Protein AF-A0A9D5P8B6-F1 (afdb_monomer)

Radius of gyration: 18.18 Å; Cα contacts (8 Å, |Δi|>4): 319; chains: 1; bounding box: 50×43×40 Å

Solvent-accessible surface area (backbone atoms only — not comparable to full-atom values): 10052 Å² total; per-residue (Å²): 134,88,77,64,68,85,47,83,53,30,38,32,26,44,84,75,43,78,35,41,38,40,87,92,71,41,32,37,41,42,84,61,93,85,36,56,91,76,65,30,43,79,73,79,89,38,28,38,33,76,63,58,74,91,67,45,65,23,25,30,24,53,78,49,39,32,29,32,44,93,88,39,85,31,39,43,60,46,73,42,85,90,72,49,31,28,37,36,37,40,74,76,55,89,62,40,70,78,69,80,38,47,78,49,85,60,89,86,50,95,70,73,63,31,25,41,39,77,42,55,44,90,58,36,38,32,30,34,36,40,46,41,72,38,90,96,50,48,65,76,69,75,52,64,48,70,48,26,48,83,71,41,74,48,80,86,69,76,68,76,80,82,81,67,91,90,59,92,129

Secondary structure (DSSP, 8-state):
--------S-EEEETTEEEEEETTTTEEEE--S--GGGTPEE-SS-EEEE--GGG-SEEEEEEEEEEEETTEEEEEEEEETTTTEEEEEE-SSTTTGGGTPEEE--TT--S--EEEEEEEGGGEEEEEEEEEEPTTS---S-SEEEEEETTEEPP---S-PPP-TT---

Nearest PDB structures (foldseek):
  3w1z-assembly1_D  TM=3.095E-01  e=8.704E+00  Schizosaccharomyces pombe 972h-
  1mfa-assembly1_H  TM=2.329E-01  e=4.818E+00  Mus musculus
  7qva-assembly1_A  TM=2.593E-01  e=5.974E+00  Pseudarthrobacter siccitolerans
  7oa6-assembly1_I  TM=2.424E-01  e=8.704E+00  Saccharomyces cerevisiae S288C
  3j2y-assembly1_B  TM=1.640E-01  e=6.304E+00  Mus musculus

Sequence (169 aa):
MNRFRNSINPVVRIGNRMFYYSVRNNIIRGNYLDLSSLGFKNIGKYFERQIKESEIDSAYRVKCNYGIYKGFQVRVADYKEKEGEIFVMFDNDSEGEAAGIKPRIDESDKCMRYYEAYVPESEVTDVYEVREAVKGFPFVSPKIVYHKKDGVWLPWHEYGTPMKDGEWI

Structure (mmCIF, N/CA/C/O backbone):
data_AF-A0A9D5P8B6-F1
#
_entry.id   AF-A0A9D5P8B6-F1
#
loop_
_atom_site.group_PDB
_atom_site.id
_atom_site.type_symbol
_atom_site.label_atom_id
_atom_site.label_alt_id
_atom_site.label_comp_id
_atom_site.label_asym_id
_atom_site.label_entity_id
_atom_site.label_seq_id
_atom_site.pdbx_PDB_ins_code
_atom_site.Cartn_x
_atom_site.Cartn_y
_atom_site.Cartn_z
_atom_site.occupancy
_atom_site.B_iso_or_equiv
_atom_site.auth_seq_id
_atom_site.auth_comp_id
_atom_site.auth_asym_id
_atom_site.auth_atom_id
_atom_site.pdbx_PDB_model_num
ATOM 1 N N . MET A 1 1 ? -6.847 11.334 -9.267 1.00 26.69 1 MET A N 1
ATOM 2 C CA . MET A 1 1 ? -5.798 10.298 -9.353 1.00 26.69 1 MET A CA 1
ATOM 3 C C . MET A 1 1 ? -5.168 10.142 -7.983 1.00 26.69 1 MET A C 1
ATOM 5 O O . MET A 1 1 ? -4.606 11.103 -7.458 1.00 26.69 1 MET A O 1
ATOM 9 N N . ASN A 1 2 ? -5.400 8.983 -7.367 1.00 29.38 2 ASN A N 1
ATOM 10 C CA . ASN A 1 2 ? -4.947 8.643 -6.023 1.00 29.38 2 ASN A CA 1
ATOM 11 C C . ASN A 1 2 ? -3.423 8.552 -6.022 1.00 29.38 2 ASN A C 1
ATOM 13 O O . ASN A 1 2 ? -2.851 7.654 -6.624 1.00 29.38 2 ASN A O 1
ATOM 17 N N . ARG A 1 3 ? -2.768 9.507 -5.361 1.00 35.31 3 ARG A N 1
ATOM 18 C CA . ARG A 1 3 ? -1.334 9.426 -5.092 1.00 35.31 3 ARG A CA 1
ATOM 19 C C . ARG A 1 3 ? -1.138 8.287 -4.099 1.00 35.31 3 ARG A C 1
ATOM 21 O O . ARG A 1 3 ? -1.671 8.383 -2.989 1.00 35.31 3 ARG A O 1
ATOM 28 N N . PHE A 1 4 ? -0.375 7.258 -4.459 1.00 38.31 4 PHE A N 1
ATOM 29 C CA . PHE A 1 4 ? 0.118 6.253 -3.517 1.00 38.31 4 PHE A CA 1
ATOM 30 C C . PHE A 1 4 ? 1.143 6.913 -2.589 1.00 38.31 4 PHE A C 1
ATOM 32 O O . PHE A 1 4 ? 2.343 6.681 -2.647 1.00 38.31 4 PHE A O 1
ATOM 39 N N . ARG A 1 5 ? 0.677 7.804 -1.709 1.00 39.00 5 ARG A N 1
ATOM 40 C CA . ARG A 1 5 ? 1.493 8.259 -0.591 1.00 39.00 5 ARG A CA 1
ATOM 41 C C . ARG A 1 5 ? 1.696 7.044 0.296 1.00 39.00 5 ARG A C 1
ATOM 43 O O . ARG A 1 5 ? 0.767 6.648 0.992 1.00 39.00 5 ARG A O 1
ATOM 50 N N . ASN A 1 6 ? 2.907 6.492 0.247 1.00 43.06 6 ASN A N 1
ATOM 51 C CA . ASN A 1 6 ? 3.470 5.549 1.208 1.00 43.06 6 ASN A CA 1
ATOM 52 C C . ASN A 1 6 ? 3.234 6.082 2.630 1.00 43.06 6 ASN A C 1
ATOM 54 O O . ASN A 1 6 ? 4.043 6.820 3.191 1.00 43.06 6 ASN A O 1
ATOM 58 N N . SER A 1 7 ? 2.069 5.789 3.199 1.00 46.44 7 SER A N 1
ATOM 59 C CA . SER A 1 7 ? 1.717 6.241 4.530 1.00 46.44 7 SER A CA 1
ATOM 60 C C . SER A 1 7 ? 2.388 5.303 5.518 1.00 46.44 7 SER A C 1
ATOM 62 O O . SER A 1 7 ? 1.962 4.168 5.704 1.00 46.44 7 SER A O 1
ATOM 64 N N . ILE A 1 8 ? 3.405 5.821 6.198 1.00 58.97 8 ILE A N 1
ATOM 65 C CA . ILE A 1 8 ? 4.018 5.213 7.390 1.00 58.97 8 ILE A CA 1
ATOM 66 C C . ILE A 1 8 ? 2.967 5.019 8.509 1.00 58.97 8 ILE A C 1
ATOM 68 O O . ILE A 1 8 ? 3.173 4.248 9.447 1.00 58.97 8 ILE A O 1
ATOM 72 N N . ASN A 1 9 ? 1.815 5.690 8.399 1.00 65.94 9 ASN A N 1
ATOM 73 C CA . ASN A 1 9 ? 0.696 5.540 9.316 1.00 65.94 9 ASN A CA 1
ATOM 74 C C . ASN A 1 9 ? 0.002 4.183 9.132 1.00 65.94 9 ASN A C 1
ATOM 76 O O . ASN A 1 9 ? -0.319 3.813 7.999 1.00 65.94 9 ASN A O 1
ATOM 80 N N . PRO A 1 10 ? -0.295 3.471 10.230 1.00 81.44 10 PRO A N 1
ATOM 81 C CA . PRO A 1 10 ? -1.150 2.300 10.187 1.00 81.44 10 PRO A CA 1
ATOM 82 C C . PRO A 1 10 ? -2.504 2.577 9.538 1.00 81.44 10 PRO A C 1
ATOM 84 O O . PRO A 1 10 ? -3.036 3.688 9.584 1.00 81.44 10 PRO A O 1
ATOM 87 N N . VAL A 1 11 ? -3.075 1.524 8.977 1.00 83.06 11 VAL A N 1
ATOM 88 C CA . VAL A 1 11 ? -4.404 1.480 8.390 1.00 83.06 11 VAL A CA 1
ATOM 89 C C . VAL A 1 11 ? -5.248 0.524 9.222 1.00 83.06 11 VAL A C 1
ATOM 91 O O . VAL A 1 11 ? -4.774 -0.530 9.650 1.00 83.06 11 VAL A O 1
ATOM 94 N N . VAL A 1 12 ? -6.500 0.896 9.460 1.00 84.56 12 VAL A N 1
ATOM 95 C CA . VAL A 1 12 ? -7.488 0.067 10.154 1.00 84.56 12 VAL A CA 1
ATOM 96 C C . VAL A 1 12 ? -8.709 -0.146 9.278 1.00 84.56 12 VAL A C 1
ATOM 98 O O . VAL A 1 12 ? -9.100 0.744 8.520 1.00 84.56 12 VAL A O 1
ATOM 101 N N . ARG A 1 13 ? -9.311 -1.326 9.406 1.00 84.31 13 ARG A N 1
ATOM 102 C CA . ARG A 1 13 ? -10.569 -1.712 8.779 1.00 84.31 13 ARG A CA 1
ATOM 103 C C . ARG A 1 13 ? -11.698 -1.665 9.804 1.00 84.31 13 ARG A C 1
ATOM 105 O O . ARG A 1 13 ? -11.571 -2.271 10.869 1.00 84.31 13 ARG A O 1
ATOM 112 N N . ILE A 1 14 ? -12.782 -0.979 9.451 1.00 79.06 14 ILE A N 1
ATOM 113 C CA . ILE A 1 14 ? -14.066 -1.008 10.162 1.00 79.06 14 ILE A CA 1
ATOM 114 C C . ILE A 1 14 ? -15.157 -1.321 9.134 1.00 79.06 14 ILE A C 1
ATOM 116 O O . ILE A 1 14 ? -15.415 -0.522 8.228 1.00 79.06 14 ILE A O 1
ATOM 120 N N . GLY A 1 15 ? -15.787 -2.485 9.258 1.00 78.94 15 GLY A N 1
ATOM 121 C CA . GLY A 1 15 ? -16.633 -3.070 8.226 1.00 78.94 15 GLY A CA 1
ATOM 122 C C . GLY A 1 15 ? -15.871 -3.210 6.906 1.00 78.94 15 GLY A C 1
ATOM 123 O O . GLY A 1 15 ? -14.760 -3.733 6.850 1.00 78.94 15 GLY A O 1
ATOM 124 N N . ASN A 1 16 ? -16.444 -2.663 5.834 1.00 73.44 16 ASN A N 1
ATOM 125 C CA . ASN A 1 16 ? -15.838 -2.676 4.496 1.00 73.44 16 ASN A CA 1
ATOM 126 C C . ASN A 1 16 ? -15.012 -1.412 4.195 1.00 73.44 16 ASN A C 1
ATOM 128 O O . ASN A 1 16 ? -14.695 -1.138 3.041 1.00 73.44 16 ASN A O 1
ATOM 132 N N . ARG A 1 17 ? -14.703 -0.584 5.203 1.00 76.88 17 ARG A N 1
ATOM 133 C CA . ARG A 1 17 ? -14.025 0.706 5.007 1.00 76.88 17 ARG A CA 1
ATOM 134 C C . ARG A 1 17 ? -12.653 0.720 5.669 1.00 76.88 17 ARG A C 1
ATOM 136 O O . ARG A 1 17 ? -12.496 0.280 6.807 1.00 76.88 17 ARG A O 1
A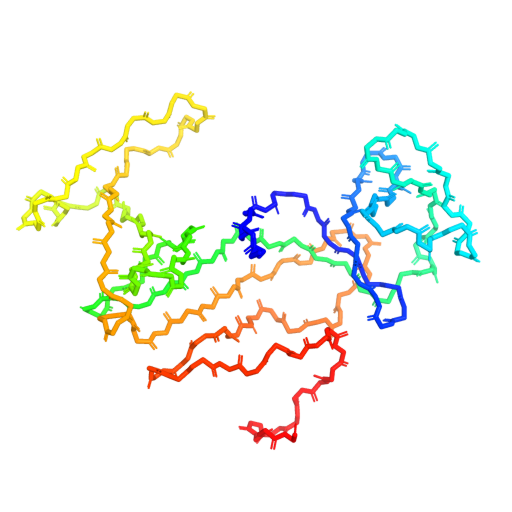TOM 143 N N . MET A 1 18 ? -11.679 1.291 4.962 1.00 79.44 18 MET A N 1
ATOM 144 C CA . MET A 1 18 ? -10.319 1.501 5.460 1.00 79.44 18 MET A CA 1
ATOM 145 C C . MET A 1 18 ? -10.091 2.947 5.868 1.00 79.44 18 MET A C 1
ATOM 147 O O . MET A 1 18 ? -10.520 3.877 5.181 1.00 79.44 18 MET A O 1
ATOM 151 N N . PHE A 1 19 ? -9.344 3.136 6.949 1.00 81.19 19 PHE A N 1
ATOM 152 C CA . PHE A 1 19 ? -9.008 4.453 7.462 1.00 81.19 19 PHE A CA 1
ATOM 153 C C . PHE A 1 19 ? -7.573 4.524 7.976 1.00 81.19 19 PHE A C 1
ATOM 155 O O . PHE A 1 19 ? -7.009 3.522 8.414 1.00 81.19 19 PHE A O 1
ATOM 162 N N . TYR A 1 20 ? -6.997 5.727 7.989 1.00 83.44 20 TYR A N 1
ATOM 163 C CA . TYR A 1 20 ? -5.697 5.949 8.614 1.00 83.44 20 TYR A CA 1
ATOM 164 C C . TYR A 1 20 ? -5.836 6.006 10.127 1.00 83.44 20 TYR A C 1
ATOM 166 O O . TYR A 1 20 ? -6.735 6.656 10.654 1.00 83.44 20 TYR A O 1
ATOM 174 N N . TYR A 1 21 ? -4.912 5.371 10.830 1.00 81.44 21 TYR A N 1
ATOM 175 C CA . TYR A 1 21 ? -4.963 5.209 12.271 1.00 81.44 21 TYR A CA 1
ATOM 176 C C . TYR A 1 21 ? -3.725 5.778 12.959 1.00 81.44 21 TYR A C 1
ATOM 178 O O . TYR A 1 21 ? -2.589 5.562 12.536 1.00 81.44 21 TYR A O 1
ATOM 186 N N . SER A 1 22 ? -3.956 6.500 14.053 1.00 82.19 22 SER A N 1
ATOM 187 C CA . SER A 1 22 ? -2.929 7.025 14.943 1.00 82.19 22 SER A CA 1
ATOM 188 C C . SER A 1 22 ? -2.819 6.165 16.197 1.00 82.19 22 SER A C 1
ATOM 190 O O . SER A 1 22 ? -3.733 6.125 17.021 1.00 82.19 22 SER A O 1
ATOM 192 N N . VAL A 1 23 ? -1.645 5.559 16.381 1.00 71.69 23 VAL A N 1
ATOM 193 C CA . VAL A 1 23 ? -1.339 4.676 17.520 1.00 71.69 23 VAL A CA 1
ATOM 194 C C . VAL A 1 23 ? -1.257 5.436 18.848 1.00 71.69 23 VAL A C 1
ATOM 196 O O . VAL A 1 23 ? -1.496 4.854 19.896 1.00 71.69 23 VAL A O 1
ATOM 199 N N . ARG A 1 24 ? -0.926 6.738 18.838 1.00 72.00 24 ARG A N 1
ATOM 200 C CA . ARG A 1 24 ? -0.705 7.493 20.087 1.00 72.00 24 ARG A CA 1
ATOM 201 C C . ARG A 1 24 ? -1.985 7.779 20.874 1.00 72.00 24 ARG A C 1
ATOM 203 O O . ARG A 1 24 ? -1.908 7.884 22.088 1.00 72.00 24 ARG A O 1
ATOM 210 N N . ASN A 1 25 ? -3.131 7.894 20.200 1.00 79.75 25 ASN A N 1
ATOM 211 C CA . ASN A 1 25 ? -4.372 8.388 20.815 1.00 79.75 25 ASN A CA 1
ATOM 212 C C . ASN A 1 25 ? -5.607 7.538 20.478 1.00 79.75 25 ASN A C 1
ATOM 214 O O . ASN A 1 25 ? -6.728 7.954 20.763 1.00 79.75 25 ASN A O 1
ATOM 218 N N . ASN A 1 26 ? -5.425 6.388 19.825 1.00 84.50 26 ASN A N 1
ATOM 219 C CA . ASN A 1 26 ? -6.515 5.587 19.264 1.00 84.50 26 ASN A CA 1
ATOM 220 C C . ASN A 1 26 ? -7.463 6.419 18.381 1.00 84.50 26 ASN A C 1
ATOM 222 O O . ASN A 1 26 ? -8.686 6.308 18.462 1.00 84.50 26 ASN A O 1
ATOM 226 N N . ILE A 1 27 ? -6.884 7.305 17.565 1.00 87.50 27 ILE A N 1
ATOM 227 C CA . ILE A 1 27 ? -7.631 8.215 16.692 1.00 87.50 27 ILE A CA 1
ATOM 228 C C . ILE A 1 27 ? -7.544 7.705 15.263 1.00 87.50 27 ILE A C 1
ATOM 230 O O . ILE A 1 27 ? -6.451 7.553 14.716 1.00 87.50 27 ILE A O 1
ATOM 234 N N . ILE A 1 28 ? -8.698 7.519 14.636 1.00 86.25 28 ILE A N 1
ATOM 235 C CA . ILE A 1 28 ? -8.799 7.317 13.195 1.00 86.25 28 ILE A CA 1
ATOM 236 C C . ILE A 1 28 ? -8.969 8.663 12.503 1.00 86.25 28 ILE A C 1
ATOM 238 O O . ILE A 1 28 ? -9.697 9.524 12.992 1.00 86.25 28 ILE A O 1
ATOM 242 N N . ARG A 1 29 ? -8.340 8.814 11.335 1.00 85.00 29 ARG A N 1
ATOM 243 C CA . ARG A 1 29 ? -8.523 9.932 10.411 1.00 85.00 29 ARG A CA 1
ATOM 244 C C . ARG A 1 29 ? -9.046 9.450 9.060 1.00 85.00 29 ARG A C 1
ATOM 246 O O . ARG A 1 29 ? -8.544 8.476 8.498 1.00 85.00 29 ARG A O 1
ATOM 253 N N . GLY A 1 30 ? -10.027 10.168 8.525 1.00 77.81 30 GLY A N 1
ATOM 254 C CA . GLY A 1 30 ? -10.607 9.939 7.202 1.00 77.81 30 GLY A CA 1
ATOM 255 C C . GLY A 1 30 ? -10.768 11.237 6.410 1.00 77.81 30 GLY A C 1
ATOM 256 O O . GLY A 1 30 ? -10.837 12.320 6.989 1.00 77.81 30 GLY A O 1
ATOM 257 N N . ASN A 1 31 ? -10.839 11.117 5.081 1.00 70.44 31 ASN A N 1
ATOM 258 C CA . ASN A 1 31 ? -10.974 12.248 4.147 1.00 70.44 31 ASN A CA 1
ATOM 259 C C . ASN A 1 31 ? -12.358 12.319 3.475 1.00 70.44 31 ASN A C 1
ATOM 261 O O . ASN A 1 31 ? -12.534 13.068 2.519 1.00 70.44 31 ASN A O 1
ATOM 265 N N . TYR A 1 32 ? -13.329 11.521 3.927 1.00 71.38 32 TYR A N 1
ATOM 266 C CA . TYR A 1 32 ? -14.637 11.409 3.277 1.00 71.38 32 TYR A CA 1
ATOM 267 C C . TYR A 1 32 ? -15.662 12.358 3.906 1.00 71.38 32 TYR A C 1
ATOM 269 O O . TYR A 1 32 ? -15.723 12.488 5.126 1.00 71.38 32 TYR A O 1
ATOM 277 N N . LEU A 1 33 ? -16.476 12.998 3.062 1.00 61.84 33 LEU A N 1
ATOM 278 C CA . LEU A 1 33 ? -17.471 14.002 3.466 1.00 61.84 33 LEU A CA 1
ATOM 279 C C . LEU A 1 33 ? -18.647 13.419 4.272 1.00 61.84 33 LEU A C 1
ATOM 281 O O . LEU A 1 33 ? -19.254 14.148 5.048 1.00 61.84 33 LEU A O 1
ATOM 285 N N . ASP A 1 34 ? -18.931 12.119 4.148 1.00 71.62 34 ASP A N 1
ATOM 286 C CA . ASP A 1 34 ? -20.034 11.440 4.848 1.00 71.62 34 ASP A CA 1
ATOM 287 C C . ASP A 1 34 ? -19.527 10.454 5.917 1.00 71.62 34 ASP A C 1
ATOM 289 O O . ASP A 1 34 ? -19.737 9.240 5.863 1.00 71.62 34 ASP A O 1
ATOM 293 N N . LEU A 1 35 ? -18.764 10.980 6.879 1.00 81.12 35 LEU A N 1
ATOM 294 C CA . LEU A 1 35 ? -18.286 10.218 8.043 1.00 81.12 35 LEU A CA 1
ATOM 295 C C . LEU A 1 35 ? -18.978 10.615 9.348 1.00 81.12 35 LEU A C 1
ATOM 297 O O . LEU A 1 35 ? -18.781 9.961 10.375 1.00 81.12 35 LEU A O 1
ATOM 301 N N . SER A 1 36 ? -19.819 11.651 9.324 1.00 80.06 36 SER A N 1
ATOM 302 C CA . SER A 1 36 ? -20.564 12.101 10.503 1.00 80.06 36 SER A CA 1
ATOM 303 C C . SER A 1 36 ? -21.555 11.045 10.998 1.00 80.06 36 SER A C 1
ATOM 305 O O . SER A 1 36 ? -21.688 10.868 12.206 1.00 80.06 36 SER A O 1
ATOM 307 N N . SER A 1 37 ? -22.162 10.275 10.088 1.00 81.00 37 SER A N 1
ATOM 308 C CA . SER A 1 37 ? -23.014 9.116 10.411 1.00 81.00 37 SER A CA 1
ATOM 309 C C . SER A 1 37 ? -22.264 8.003 11.156 1.00 81.00 37 SER A C 1
ATOM 311 O O . SER A 1 37 ? -22.858 7.258 11.929 1.00 81.00 37 SER A O 1
ATOM 313 N N . LEU A 1 38 ? -20.941 7.932 10.988 1.00 79.56 38 LEU A N 1
ATOM 314 C CA . LEU A 1 38 ? -20.048 7.019 11.701 1.00 79.56 38 LEU A CA 1
ATOM 315 C C . LEU A 1 38 ? -19.424 7.664 12.950 1.00 79.56 38 LEU A C 1
ATOM 317 O O . LEU A 1 38 ? -18.450 7.140 13.484 1.00 79.56 38 LEU A O 1
ATOM 321 N N . GLY A 1 39 ? -19.933 8.810 13.409 1.00 87.00 39 GLY A N 1
ATOM 322 C CA . GLY A 1 39 ? -19.468 9.489 14.621 1.00 87.00 39 GLY A CA 1
ATOM 323 C C . GLY A 1 39 ? -18.137 10.233 14.479 1.00 87.00 39 GLY A C 1
ATOM 324 O O . GLY A 1 39 ? -17.536 10.592 15.492 1.00 87.00 39 GLY A O 1
ATOM 325 N N . PHE A 1 40 ? -17.653 10.467 13.255 1.00 89.94 40 PHE A N 1
ATOM 326 C CA . PHE A 1 40 ? -16.468 11.295 13.043 1.00 89.94 40 PHE A CA 1
ATOM 327 C C . PHE A 1 40 ? -16.791 12.788 13.148 1.00 89.94 40 PHE A C 1
ATOM 329 O O . PHE A 1 40 ? -17.826 13.261 12.673 1.00 89.94 40 PHE A O 1
ATOM 336 N N . LYS A 1 41 ? -15.850 13.549 13.708 1.00 91.44 41 LYS A N 1
ATOM 337 C CA . LYS A 1 41 ? -15.905 15.009 13.816 1.00 91.44 41 LYS A CA 1
ATOM 338 C C . LYS A 1 41 ? -15.016 15.649 12.757 1.00 91.44 41 LYS A C 1
ATOM 340 O O . LYS A 1 41 ? -13.879 15.226 12.570 1.00 91.44 41 LYS A O 1
ATOM 345 N N . ASN A 1 42 ? -15.523 16.676 12.081 1.00 89.88 42 ASN A N 1
ATOM 346 C CA . ASN A 1 42 ? -14.730 17.474 11.148 1.00 89.88 42 ASN A CA 1
ATOM 347 C C . ASN A 1 42 ? -13.748 18.367 11.930 1.00 89.88 42 ASN A C 1
ATOM 349 O O . ASN A 1 42 ? -14.168 19.115 12.811 1.00 89.88 42 ASN A O 1
ATOM 353 N N . ILE A 1 43 ? -12.461 18.296 11.594 1.00 88.88 43 ILE A N 1
ATOM 354 C CA . ILE A 1 43 ? -11.376 19.104 12.177 1.00 88.88 43 ILE A CA 1
ATOM 355 C C . ILE A 1 43 ? -10.636 19.927 11.103 1.00 88.88 43 ILE A C 1
ATOM 357 O O . ILE A 1 43 ? -9.427 20.149 11.168 1.00 88.88 43 ILE A O 1
ATOM 361 N N . GLY A 1 44 ? -11.359 20.357 10.068 1.00 85.56 44 GLY A N 1
ATOM 362 C CA . GLY A 1 44 ? -10.855 21.145 8.947 1.00 85.56 44 GLY A CA 1
ATOM 363 C C . GLY A 1 44 ? -10.578 20.279 7.722 1.00 85.56 44 GLY A C 1
ATOM 364 O O . GLY A 1 44 ? -11.476 19.991 6.940 1.00 85.56 44 GLY A O 1
ATOM 365 N N . LYS A 1 45 ? -9.317 19.875 7.525 1.00 81.88 45 LYS A N 1
ATOM 366 C CA . LYS A 1 45 ? -8.908 19.069 6.352 1.00 81.88 45 LYS A CA 1
ATOM 367 C C . LYS A 1 45 ? -9.260 17.583 6.467 1.00 81.88 45 LYS A C 1
ATOM 369 O O . LYS A 1 45 ? -9.135 16.860 5.485 1.00 81.88 45 LYS A O 1
ATOM 374 N N . TYR A 1 46 ? -9.637 17.135 7.660 1.00 82.62 46 TYR A N 1
ATOM 375 C CA . TYR A 1 46 ? -9.826 15.731 7.998 1.00 82.62 46 TYR A CA 1
ATOM 376 C C . TYR A 1 46 ? -11.047 15.567 8.892 1.00 82.62 46 TYR A C 1
ATOM 378 O O . TYR A 1 46 ? -11.480 16.501 9.567 1.00 82.62 46 TYR A O 1
ATOM 386 N N . PHE A 1 47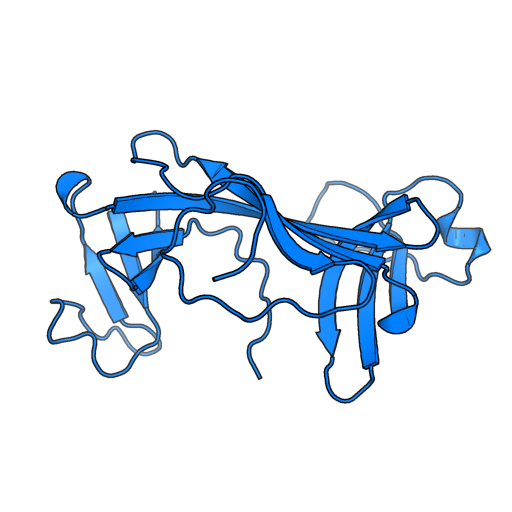 ? -11.540 14.340 8.939 1.00 87.06 47 PHE A N 1
ATOM 387 C CA . PHE A 1 47 ? -12.487 13.874 9.933 1.00 87.06 47 PHE A CA 1
ATOM 388 C C . PHE A 1 47 ? -11.758 12.957 10.907 1.00 87.06 47 PHE A C 1
ATOM 390 O O . PHE A 1 47 ? -10.975 12.114 10.468 1.00 87.06 47 PHE A O 1
ATOM 397 N N . GLU A 1 48 ? -12.019 13.085 12.207 1.00 91.38 48 GLU A N 1
ATOM 398 C CA . GLU A 1 48 ? -11.432 12.206 13.216 1.00 91.38 48 GLU A CA 1
ATOM 399 C C . GLU A 1 48 ? -12.454 11.598 14.177 1.00 91.38 48 GLU A C 1
ATOM 401 O O . GLU A 1 48 ? -13.489 12.195 14.480 1.00 91.38 48 GLU A O 1
ATOM 406 N N . ARG A 1 49 ? -12.156 10.387 14.653 1.00 90.94 49 ARG A N 1
ATOM 407 C CA . ARG A 1 49 ? -12.941 9.680 15.670 1.00 90.94 49 ARG A CA 1
ATOM 408 C C . ARG A 1 49 ? -12.008 8.900 16.586 1.00 90.94 49 ARG A C 1
ATOM 410 O O . ARG A 1 49 ? -11.090 8.233 16.109 1.00 90.94 49 ARG A O 1
ATOM 417 N N . GLN A 1 50 ? -12.263 8.965 17.888 1.00 90.56 50 GLN A N 1
ATOM 418 C CA . GLN A 1 50 ? -11.633 8.069 18.852 1.00 90.56 50 GLN A CA 1
ATOM 419 C C . GLN A 1 50 ? -12.332 6.708 18.817 1.00 90.56 50 GLN A C 1
ATOM 421 O O . GLN A 1 50 ? -13.559 6.647 18.747 1.00 90.56 50 GLN A O 1
ATOM 426 N N . ILE A 1 51 ? -11.562 5.629 18.865 1.00 86.38 51 ILE A N 1
ATOM 427 C CA . ILE A 1 51 ? -12.081 4.264 18.737 1.00 86.38 51 ILE A CA 1
ATOM 428 C C . ILE A 1 51 ? -11.552 3.331 19.822 1.00 86.38 51 ILE A C 1
ATOM 430 O O . ILE A 1 51 ? -10.506 3.583 20.426 1.00 86.38 51 ILE A O 1
ATOM 434 N N . LYS A 1 52 ? -12.274 2.232 20.041 1.00 85.56 52 LYS A N 1
ATOM 435 C CA . LYS A 1 52 ? -11.845 1.099 20.865 1.00 85.56 52 LYS A CA 1
ATOM 436 C C . LYS A 1 52 ? -11.368 -0.059 19.990 1.00 85.56 52 LYS A C 1
ATOM 438 O O . LYS A 1 52 ? -11.824 -0.225 18.863 1.00 85.56 52 LYS A O 1
ATOM 443 N N . GLU A 1 53 ? -10.498 -0.901 20.545 1.00 80.62 53 GLU A N 1
ATOM 444 C CA . GLU A 1 53 ? -9.987 -2.114 19.881 1.00 80.62 53 GLU A CA 1
ATOM 445 C C . GLU A 1 53 ? -11.111 -3.035 19.386 1.00 80.62 53 GLU A C 1
ATOM 447 O O . GLU A 1 53 ? -11.024 -3.575 18.289 1.00 80.62 53 GLU A O 1
ATOM 452 N N . SER A 1 54 ? -12.202 -3.149 20.152 1.00 86.00 54 SER A N 1
ATOM 453 C CA . SER A 1 54 ? -13.365 -3.983 19.822 1.00 86.00 54 SER A CA 1
ATOM 454 C C . SER A 1 54 ? -14.138 -3.541 18.575 1.00 86.00 54 SER A C 1
ATOM 456 O O . SER A 1 54 ? -15.005 -4.271 18.114 1.00 86.00 54 SER A O 1
ATOM 458 N N . GLU A 1 55 ? -13.886 -2.333 18.068 1.00 86.50 55 GLU A N 1
ATOM 459 C CA . GLU A 1 55 ? -14.543 -1.785 16.876 1.00 86.50 55 GLU A CA 1
ATOM 460 C C . GLU A 1 55 ? -13.726 -2.020 15.593 1.00 86.50 55 GLU A C 1
ATOM 462 O O . GLU A 1 55 ? -14.135 -1.570 14.523 1.00 86.50 55 GLU A O 1
ATOM 467 N N . ILE A 1 56 ? -12.559 -2.667 15.692 1.00 86.56 56 ILE A N 1
ATOM 468 C CA . ILE A 1 56 ? -11.634 -2.870 14.576 1.00 86.56 56 ILE A CA 1
ATOM 469 C C . ILE A 1 56 ? -11.671 -4.319 14.106 1.00 86.56 56 ILE A C 1
ATOM 471 O O . ILE A 1 56 ? -11.365 -5.238 14.863 1.00 86.56 56 ILE A O 1
ATOM 475 N N . ASP A 1 57 ? -11.910 -4.507 12.811 1.00 87.12 57 ASP A N 1
ATOM 476 C CA . ASP A 1 57 ? -11.842 -5.832 12.195 1.00 87.12 57 ASP A CA 1
ATOM 477 C C . ASP A 1 57 ? -10.402 -6.239 11.873 1.00 87.12 57 ASP A C 1
ATOM 479 O O . ASP A 1 57 ? -10.050 -7.414 11.919 1.00 87.12 57 ASP A O 1
ATOM 483 N N . SER A 1 58 ? -9.566 -5.275 11.476 1.00 87.06 58 SER A N 1
ATOM 484 C CA . SER A 1 58 ? -8.159 -5.497 11.130 1.00 87.06 58 SER A CA 1
ATOM 485 C C . SER A 1 58 ? -7.347 -4.211 11.254 1.00 87.06 58 SER A C 1
ATOM 487 O O . SER A 1 58 ? -7.830 -3.148 10.881 1.00 87.06 58 SER A O 1
ATOM 489 N N . ALA A 1 59 ? -6.080 -4.309 11.648 1.00 87.50 59 ALA A N 1
ATOM 490 C CA . ALA A 1 59 ? -5.120 -3.212 11.628 1.00 87.50 59 ALA A CA 1
ATOM 491 C C . ALA A 1 59 ? -3.757 -3.680 11.108 1.00 87.50 59 ALA A C 1
ATOM 493 O O . ALA A 1 59 ? -3.226 -4.707 11.535 1.00 87.50 59 ALA A O 1
ATOM 494 N N . TYR A 1 60 ? -3.161 -2.912 10.201 1.00 86.19 60 TYR A N 1
ATOM 495 C CA . TYR A 1 60 ? -1.819 -3.177 9.687 1.00 86.19 60 TYR A CA 1
ATOM 496 C C . TYR A 1 60 ? -1.125 -1.899 9.231 1.00 86.19 60 TYR A C 1
ATOM 498 O O . TYR A 1 60 ? -1.761 -0.891 8.951 1.00 86.19 60 TYR A O 1
ATOM 506 N N . ARG A 1 61 ? 0.198 -1.939 9.118 1.00 84.12 61 ARG A N 1
ATOM 507 C CA . ARG A 1 61 ? 1.001 -0.916 8.443 1.00 84.12 61 ARG A CA 1
ATOM 508 C C . ARG A 1 61 ? 1.483 -1.442 7.103 1.00 84.12 61 ARG A C 1
ATOM 510 O O . ARG A 1 61 ? 1.888 -2.598 7.009 1.00 84.12 61 ARG A O 1
ATOM 517 N N . VAL A 1 62 ? 1.482 -0.591 6.086 1.00 79.69 62 VAL A N 1
ATOM 518 C CA . VAL A 1 62 ? 2.194 -0.881 4.838 1.00 79.69 62 VAL A CA 1
ATOM 519 C C . VAL A 1 62 ? 3.662 -0.539 5.073 1.00 79.69 62 VAL A C 1
ATOM 521 O O . VAL A 1 62 ? 3.981 0.594 5.431 1.00 79.69 62 VAL A O 1
ATOM 524 N N . LYS A 1 63 ? 4.557 -1.525 4.947 1.00 74.00 63 LYS A N 1
ATOM 525 C CA . LYS A 1 63 ? 6.002 -1.293 5.088 1.00 74.00 63 LYS A CA 1
ATOM 526 C C . LYS A 1 63 ? 6.530 -0.531 3.881 1.00 74.00 63 LYS A C 1
ATOM 528 O O . LYS A 1 63 ? 7.069 0.563 4.028 1.00 74.00 63 LYS A O 1
ATOM 533 N N . CYS A 1 64 ? 6.338 -1.123 2.707 1.00 75.50 64 CYS A N 1
ATOM 534 C CA . CYS A 1 64 ? 6.781 -0.626 1.414 1.00 75.50 64 CYS A CA 1
ATOM 535 C C . CYS A 1 64 ? 5.908 -1.234 0.313 1.00 75.50 64 CYS A C 1
ATOM 537 O O . CYS A 1 64 ? 5.381 -2.340 0.472 1.00 75.50 64 CYS A O 1
ATOM 539 N N . ASN A 1 65 ? 5.836 -0.525 -0.810 1.00 80.88 65 ASN A N 1
ATOM 540 C CA . ASN A 1 65 ? 5.508 -1.112 -2.098 1.00 80.88 65 ASN A CA 1
ATOM 541 C C . ASN A 1 65 ? 6.811 -1.576 -2.758 1.00 80.88 65 ASN A C 1
ATOM 543 O O . ASN A 1 65 ? 7.830 -0.882 -2.691 1.00 80.88 65 ASN A O 1
ATOM 547 N N . TYR A 1 66 ? 6.778 -2.747 -3.368 1.00 85.06 66 TYR A N 1
ATOM 548 C CA . TYR A 1 66 ? 7.887 -3.343 -4.094 1.00 85.06 66 TYR A CA 1
ATOM 549 C C . TYR A 1 66 ? 7.455 -3.669 -5.513 1.00 85.06 66 TYR A C 1
ATOM 551 O O . TYR A 1 66 ? 6.263 -3.808 -5.789 1.00 85.06 66 TYR A O 1
ATOM 559 N N . GLY A 1 67 ? 8.434 -3.823 -6.390 1.00 86.19 67 GLY A N 1
ATOM 560 C CA . GLY A 1 67 ? 8.231 -4.400 -7.702 1.00 86.19 67 GLY A CA 1
ATOM 561 C C . GLY A 1 67 ? 9.433 -5.199 -8.165 1.00 86.19 67 GLY A C 1
ATOM 562 O O . GLY A 1 67 ? 10.484 -5.175 -7.524 1.00 86.19 67 GLY A O 1
ATOM 563 N N . ILE A 1 68 ? 9.254 -5.923 -9.265 1.00 87.31 68 ILE A N 1
ATOM 564 C CA . ILE A 1 68 ? 10.321 -6.691 -9.904 1.00 87.31 68 ILE A CA 1
ATOM 565 C C . ILE A 1 68 ? 10.701 -6.011 -11.216 1.00 87.31 68 ILE A C 1
ATOM 567 O O . ILE A 1 68 ? 9.870 -5.879 -12.114 1.00 87.31 68 ILE A O 1
ATOM 571 N N . TYR A 1 69 ? 11.960 -5.593 -11.325 1.00 84.44 69 TYR A N 1
ATOM 572 C CA . TYR A 1 69 ? 12.532 -4.997 -12.532 1.00 84.44 69 TYR A CA 1
ATOM 573 C C . TYR A 1 69 ? 13.823 -5.729 -12.889 1.00 84.44 69 TYR A C 1
ATOM 575 O O . TYR A 1 69 ? 14.726 -5.843 -12.062 1.00 84.44 69 TYR A O 1
ATOM 583 N N . LYS A 1 70 ? 13.894 -6.271 -14.112 1.00 83.38 70 LYS A N 1
ATOM 584 C CA . LYS A 1 70 ? 15.039 -7.069 -14.603 1.00 83.38 70 LYS A CA 1
ATOM 585 C C . LYS A 1 70 ? 15.484 -8.186 -13.638 1.00 83.38 70 LYS A C 1
ATOM 587 O O . LYS A 1 70 ? 16.664 -8.498 -13.547 1.00 83.38 70 LYS A O 1
ATOM 592 N N . GLY A 1 71 ? 14.533 -8.793 -12.924 1.00 82.06 71 GLY A N 1
ATOM 593 C CA . GLY A 1 71 ? 14.786 -9.870 -11.959 1.00 82.06 71 GLY A CA 1
ATOM 594 C C . GLY A 1 71 ? 15.138 -9.410 -10.540 1.00 82.06 71 GLY A C 1
ATOM 595 O O . GLY A 1 71 ? 15.199 -10.246 -9.643 1.00 82.06 71 GLY A O 1
ATOM 596 N N . PHE A 1 72 ? 15.303 -8.107 -10.304 1.00 80.75 72 PHE A N 1
ATOM 597 C CA . PHE A 1 72 ? 15.606 -7.555 -8.985 1.00 80.75 72 PHE A CA 1
ATOM 598 C C . PHE A 1 72 ? 14.357 -7.020 -8.296 1.00 80.75 72 PHE A C 1
ATOM 600 O O . PHE A 1 72 ? 13.508 -6.381 -8.922 1.00 80.75 72 PHE A O 1
ATOM 607 N N . GLN A 1 73 ? 14.278 -7.238 -6.984 1.00 83.88 73 GLN A N 1
ATOM 608 C CA . GLN A 1 73 ? 13.276 -6.601 -6.144 1.00 83.88 73 GLN A CA 1
ATOM 609 C C . GLN A 1 73 ? 13.688 -5.156 -5.857 1.00 83.88 73 GLN A C 1
ATOM 611 O O . GLN A 1 73 ? 14.732 -4.904 -5.263 1.00 83.88 73 GLN A O 1
ATOM 616 N N . VAL A 1 74 ? 12.836 -4.212 -6.244 1.00 81.00 74 VAL A N 1
ATOM 617 C CA . VAL A 1 74 ? 13.049 -2.769 -6.087 1.00 81.00 74 VAL A CA 1
ATOM 618 C C . VAL A 1 74 ? 11.907 -2.152 -5.300 1.00 81.00 74 VAL A C 1
ATOM 620 O O . VAL A 1 74 ? 10.790 -2.674 -5.290 1.00 81.00 74 VAL A O 1
ATOM 623 N N . ARG A 1 75 ? 12.152 -1.029 -4.624 1.00 82.44 75 ARG A N 1
ATOM 624 C CA . ARG A 1 75 ? 11.083 -0.308 -3.928 1.00 82.44 75 ARG A CA 1
ATOM 625 C C . ARG A 1 75 ? 10.348 0.580 -4.924 1.00 82.44 75 ARG A C 1
ATOM 627 O O . ARG A 1 75 ? 10.974 1.355 -5.633 1.00 82.44 75 ARG A O 1
ATOM 634 N N . VAL A 1 76 ? 9.024 0.500 -4.950 1.00 79.81 76 VAL A N 1
ATOM 635 C CA . VAL A 1 76 ? 8.167 1.298 -5.838 1.00 79.81 76 VAL A CA 1
ATOM 636 C C . VAL A 1 76 ? 7.525 2.412 -5.018 1.00 79.81 76 VAL A C 1
ATOM 638 O O . VAL A 1 76 ? 7.070 2.175 -3.897 1.00 79.81 76 VAL A O 1
ATOM 641 N N . ALA A 1 77 ? 7.504 3.640 -5.531 1.00 72.31 77 ALA A N 1
ATOM 642 C CA . ALA A 1 77 ? 6.935 4.770 -4.795 1.00 72.31 77 ALA A CA 1
ATOM 643 C C . ALA A 1 77 ? 5.839 5.532 -5.540 1.00 72.31 77 ALA A C 1
ATOM 645 O O . ALA A 1 77 ? 4.977 6.090 -4.864 1.00 72.31 77 ALA A O 1
ATOM 646 N N . ASP A 1 78 ? 5.820 5.540 -6.875 1.00 70.00 78 ASP A N 1
ATOM 647 C CA . ASP A 1 78 ? 4.731 6.188 -7.612 1.00 70.00 78 ASP A CA 1
ATOM 648 C C . ASP A 1 78 ? 4.503 5.561 -8.990 1.00 70.00 78 ASP A C 1
ATOM 650 O O . ASP A 1 78 ? 5.437 5.047 -9.600 1.00 70.00 78 ASP A O 1
ATOM 654 N N . TYR A 1 79 ? 3.265 5.634 -9.475 1.00 71.31 79 TYR A N 1
ATOM 655 C CA . TYR A 1 79 ? 2.870 5.252 -10.830 1.00 71.31 79 TYR A CA 1
ATOM 656 C C . TYR A 1 79 ? 2.156 6.428 -11.487 1.00 71.31 79 TYR A C 1
ATOM 658 O O . TYR A 1 79 ? 1.166 6.945 -10.960 1.00 71.31 79 TYR A O 1
ATOM 666 N N . LYS A 1 80 ? 2.635 6.842 -12.661 1.00 68.56 80 LYS A N 1
ATOM 667 C CA . LYS A 1 80 ? 2.046 7.949 -13.408 1.00 68.56 80 LYS A CA 1
ATOM 668 C C . LYS A 1 80 ? 1.297 7.418 -14.622 1.00 68.56 80 LYS A C 1
ATOM 670 O O . LYS A 1 80 ? 1.845 7.303 -15.710 1.00 68.56 80 LYS A O 1
ATOM 675 N N . GLU A 1 81 ? -0.001 7.193 -14.431 1.00 59.62 81 GLU A N 1
ATOM 676 C CA . GLU A 1 81 ? -0.946 6.672 -15.436 1.00 59.62 81 GLU A CA 1
ATOM 677 C C . GLU A 1 81 ? -0.887 7.404 -16.791 1.00 59.62 81 GLU A C 1
ATOM 679 O O . GLU A 1 81 ? -1.077 6.799 -17.838 1.00 59.62 81 GLU A O 1
ATOM 684 N N . LYS A 1 82 ? -0.576 8.709 -16.795 1.00 60.12 82 LYS A N 1
ATOM 685 C CA . LYS A 1 82 ? -0.473 9.506 -18.032 1.00 60.12 82 LYS A CA 1
ATOM 686 C C . LYS A 1 82 ? 0.843 9.354 -18.791 1.00 60.12 82 LYS A C 1
ATOM 688 O O . LYS A 1 82 ? 0.904 9.770 -19.941 1.00 60.12 82 LYS A O 1
ATOM 693 N N . GLU A 1 83 ? 1.879 8.836 -18.148 1.00 67.81 83 GLU A N 1
ATOM 694 C CA . GLU A 1 83 ? 3.221 8.731 -18.732 1.00 67.81 83 GLU A CA 1
ATOM 695 C C . GLU A 1 83 ? 3.685 7.277 -18.842 1.00 67.81 83 GLU A C 1
ATOM 697 O O . GLU A 1 83 ? 4.716 7.025 -19.447 1.00 67.81 83 GLU A O 1
ATOM 702 N N . GLY A 1 84 ? 2.903 6.311 -18.336 1.00 78.06 84 GLY A N 1
ATOM 703 C CA . GLY A 1 84 ? 3.239 4.890 -18.430 1.00 78.06 84 GLY A CA 1
ATOM 704 C C . GLY A 1 84 ? 4.539 4.554 -17.704 1.00 78.06 84 GLY A C 1
ATOM 705 O O . GLY A 1 84 ? 5.225 3.617 -18.093 1.00 78.06 84 GLY A O 1
ATOM 706 N N . GLU A 1 85 ? 4.889 5.326 -16.674 1.00 84.12 85 GLU A N 1
ATOM 707 C CA . GLU A 1 85 ? 6.150 5.228 -15.941 1.00 84.12 85 GLU A CA 1
ATOM 708 C C . GLU A 1 85 ? 5.903 4.987 -14.447 1.00 84.12 85 GLU A C 1
ATOM 710 O O . GLU A 1 85 ? 4.947 5.501 -13.850 1.00 84.12 85 GLU A O 1
ATOM 715 N N . ILE A 1 86 ? 6.795 4.208 -13.837 1.00 83.69 86 ILE A N 1
ATOM 716 C CA . ILE A 1 86 ? 6.856 3.927 -12.403 1.00 83.69 86 ILE A CA 1
ATOM 717 C C . ILE A 1 86 ? 8.146 4.522 -11.840 1.00 83.69 86 ILE A C 1
ATOM 719 O O . ILE A 1 86 ? 9.222 4.360 -12.408 1.00 83.69 86 ILE A O 1
ATOM 723 N N . PHE A 1 87 ? 8.045 5.167 -10.682 1.00 82.88 87 PHE A N 1
ATOM 724 C CA . PHE A 1 87 ? 9.190 5.617 -9.905 1.00 82.88 87 PHE A CA 1
ATOM 725 C C . PHE A 1 87 ? 9.671 4.507 -8.959 1.00 82.88 87 PHE A C 1
ATOM 727 O O . PHE A 1 87 ? 8.934 4.079 -8.057 1.00 82.88 87 PHE A O 1
ATOM 734 N N . VAL A 1 88 ? 10.912 4.060 -9.160 1.00 80.25 88 VAL A N 1
ATOM 735 C CA . VAL A 1 88 ? 11.561 2.987 -8.399 1.00 80.25 88 VAL A CA 1
ATOM 736 C C . VAL A 1 88 ? 12.823 3.476 -7.691 1.00 80.25 88 VAL A C 1
ATOM 738 O O . VAL A 1 88 ? 13.520 4.376 -8.163 1.00 80.25 88 VAL A O 1
ATOM 741 N N . MET A 1 89 ? 13.124 2.855 -6.554 1.00 78.00 89 MET A N 1
ATOM 742 C CA . MET A 1 89 ? 14.348 3.061 -5.789 1.00 78.00 89 MET A CA 1
ATOM 743 C C . MET A 1 89 ? 15.107 1.739 -5.676 1.00 78.00 89 MET A C 1
ATOM 745 O O . MET A 1 89 ? 14.522 0.707 -5.329 1.00 78.00 89 MET A O 1
ATOM 749 N N . PHE A 1 90 ? 16.407 1.803 -5.938 1.00 72.88 90 PHE A N 1
ATOM 750 C CA . PHE A 1 90 ? 17.347 0.701 -5.782 1.00 72.88 90 PHE A CA 1
ATOM 751 C C . PHE A 1 90 ? 18.182 0.927 -4.524 1.00 72.88 90 PHE A C 1
ATOM 753 O O . PHE A 1 90 ? 18.658 2.044 -4.283 1.00 72.88 90 PHE A O 1
ATOM 760 N N . ASP A 1 91 ? 18.361 -0.137 -3.742 1.00 63.53 91 ASP A N 1
ATOM 761 C CA . ASP A 1 91 ? 19.331 -0.137 -2.652 1.00 63.53 91 ASP A CA 1
ATOM 762 C C . ASP A 1 91 ? 20.754 0.006 -3.220 1.00 63.53 91 ASP A C 1
ATOM 764 O O . ASP A 1 91 ? 21.011 -0.266 -4.394 1.00 63.53 91 ASP A O 1
ATOM 768 N N . ASN A 1 92 ? 21.661 0.515 -2.388 1.00 55.84 92 ASN A N 1
ATOM 769 C CA . ASN A 1 92 ? 22.987 1.006 -2.766 1.00 55.84 92 ASN A CA 1
ATOM 770 C C . ASN A 1 92 ? 24.007 -0.102 -3.095 1.00 55.84 92 ASN A C 1
ATOM 772 O O . ASN A 1 92 ? 25.118 -0.080 -2.563 1.00 55.84 92 ASN A O 1
ATOM 776 N N . ASP A 1 93 ? 23.646 -1.053 -3.947 1.00 54.03 93 ASP A N 1
ATOM 777 C CA . ASP A 1 93 ? 24.606 -1.946 -4.587 1.00 54.03 93 ASP A CA 1
ATOM 778 C C . ASP A 1 93 ? 25.057 -1.322 -5.916 1.00 54.03 93 ASP A C 1
ATOM 780 O O . ASP A 1 93 ? 24.320 -0.577 -6.565 1.00 54.03 93 ASP A O 1
ATOM 784 N N . SER A 1 94 ? 26.308 -1.580 -6.304 1.00 49.75 94 SER A N 1
ATOM 785 C CA . SER A 1 94 ? 27.091 -0.899 -7.356 1.00 49.75 94 SER A CA 1
ATOM 786 C C . SER A 1 94 ? 26.507 -0.918 -8.783 1.00 49.75 94 SER A C 1
ATOM 788 O O . SER A 1 94 ? 27.173 -0.512 -9.732 1.00 49.75 94 SER A O 1
ATOM 790 N N . GLU A 1 95 ? 25.276 -1.386 -8.960 1.00 52.44 95 GLU A N 1
ATOM 791 C CA . GLU A 1 95 ? 24.581 -1.510 -10.242 1.00 52.44 95 GLU A CA 1
ATOM 792 C C . GLU A 1 95 ? 23.775 -0.255 -10.626 1.00 52.44 95 GLU A C 1
ATOM 794 O O . GLU A 1 95 ? 23.460 -0.067 -11.801 1.00 52.44 95 GLU A O 1
ATOM 799 N N . GLY A 1 96 ? 23.489 0.650 -9.678 1.00 52.44 96 GLY A N 1
ATOM 800 C CA . GLY A 1 96 ? 22.742 1.886 -9.952 1.00 52.44 96 GLY A CA 1
ATOM 801 C C . GLY A 1 96 ? 23.454 2.850 -10.915 1.00 52.44 96 GLY A C 1
ATOM 802 O O . GLY A 1 96 ? 22.828 3.425 -11.808 1.00 52.44 96 GLY A O 1
ATOM 803 N N . GLU A 1 97 ? 24.780 2.978 -10.804 1.00 50.56 97 GLU A N 1
ATOM 804 C CA . GLU A 1 97 ? 25.587 3.817 -11.708 1.00 50.56 97 GLU A CA 1
ATOM 805 C C . GLU A 1 97 ? 25.615 3.286 -13.149 1.00 50.56 97 GLU A C 1
ATOM 807 O O . GLU A 1 97 ? 25.654 4.076 -14.094 1.00 50.56 97 GLU A O 1
ATOM 812 N N . ALA A 1 98 ? 25.521 1.965 -13.340 1.0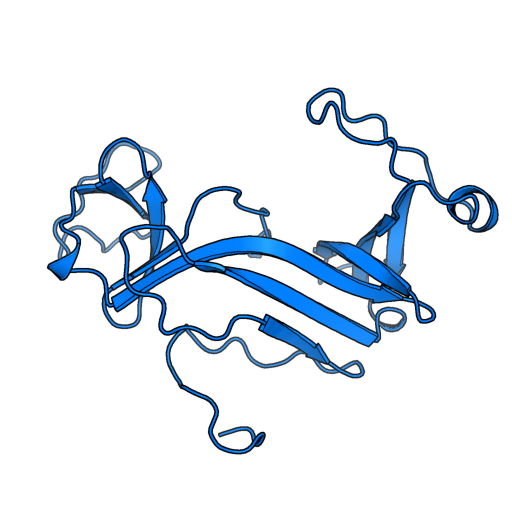0 50.69 98 ALA A N 1
ATOM 813 C CA . ALA A 1 98 ? 25.591 1.329 -14.657 1.00 50.69 98 ALA A CA 1
ATOM 814 C C . ALA A 1 98 ? 24.344 1.577 -15.531 1.00 50.69 98 ALA A C 1
ATOM 816 O O . ALA A 1 98 ? 24.391 1.368 -16.743 1.00 50.69 98 ALA A O 1
ATOM 817 N N . ALA A 1 99 ? 23.239 2.045 -14.944 1.00 52.28 99 ALA A N 1
ATOM 818 C CA . ALA A 1 99 ? 21.951 2.208 -15.619 1.00 52.28 99 ALA A CA 1
ATOM 819 C C . ALA A 1 99 ? 21.531 3.679 -15.837 1.00 52.28 99 ALA A C 1
ATOM 821 O O . ALA A 1 99 ? 20.371 3.945 -16.150 1.00 52.28 99 ALA A O 1
ATOM 822 N N . GLY A 1 100 ? 22.448 4.647 -15.686 1.00 53.47 100 GLY A N 1
ATOM 823 C CA . GLY A 1 100 ? 22.141 6.076 -15.877 1.00 53.47 100 GLY A CA 1
ATOM 824 C C . GLY A 1 100 ? 21.225 6.656 -14.793 1.00 53.47 100 GLY A C 1
ATOM 825 O O . GLY A 1 100 ? 20.530 7.649 -15.020 1.00 53.47 100 GLY A O 1
ATOM 826 N N . ILE A 1 101 ? 21.208 6.016 -13.622 1.00 60.75 101 ILE A N 1
ATOM 827 C CA . ILE A 1 101 ? 20.296 6.321 -12.526 1.00 60.75 101 ILE A CA 1
ATOM 828 C C . ILE A 1 101 ? 20.875 7.438 -11.659 1.00 60.75 101 ILE A C 1
ATOM 830 O O . ILE A 1 101 ? 22.077 7.487 -11.388 1.00 60.75 101 ILE A O 1
ATOM 834 N N . LYS A 1 102 ? 20.014 8.361 -11.221 1.00 57.34 102 LYS A N 1
ATOM 835 C CA . LYS A 1 102 ? 20.445 9.504 -10.417 1.00 57.34 102 LYS A CA 1
ATOM 836 C C . LYS A 1 102 ? 20.521 9.105 -8.940 1.00 57.34 102 LYS A C 1
ATOM 838 O O . LYS A 1 102 ? 19.550 8.562 -8.411 1.00 57.34 102 LYS A O 1
ATOM 843 N N . PRO A 1 103 ? 21.639 9.380 -8.251 1.00 57.78 103 PRO A N 1
ATOM 844 C CA . PRO A 1 103 ? 21.686 9.253 -6.805 1.00 57.78 103 PRO A CA 1
ATOM 845 C C . PRO A 1 103 ? 20.788 10.326 -6.190 1.00 57.78 103 PRO A C 1
ATOM 847 O O . PRO A 1 103 ? 20.941 11.515 -6.487 1.00 57.78 103 PRO A O 1
ATOM 850 N N . ARG A 1 104 ? 19.870 9.920 -5.312 1.00 58.31 104 AR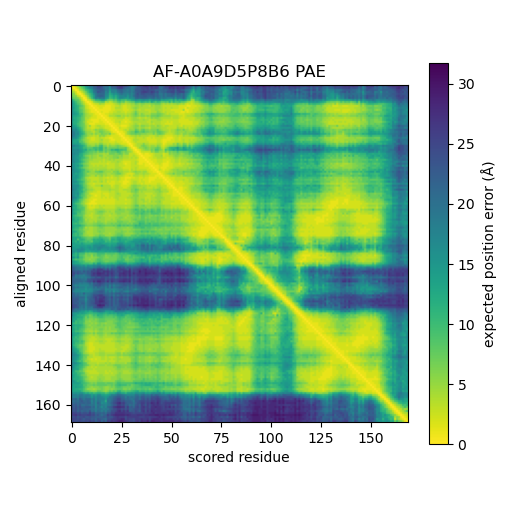G A N 1
ATOM 851 C CA . ARG A 1 104 ? 19.094 10.863 -4.510 1.00 58.31 104 ARG A CA 1
ATOM 852 C C . ARG A 1 104 ? 19.663 10.953 -3.108 1.00 58.31 104 ARG A C 1
ATOM 854 O O . ARG A 1 104 ? 19.965 9.953 -2.460 1.00 58.31 104 ARG A O 1
ATOM 861 N N . ILE A 1 105 ? 19.780 12.188 -2.640 1.00 55.16 105 ILE A N 1
ATOM 862 C CA . ILE A 1 105 ? 20.116 12.504 -1.259 1.00 55.16 105 ILE A CA 1
ATOM 863 C C . ILE A 1 105 ? 18.815 12.949 -0.600 1.00 55.16 105 ILE A C 1
ATOM 865 O O . ILE A 1 105 ? 18.325 14.042 -0.872 1.00 55.16 105 ILE A O 1
ATOM 869 N N . ASP A 1 106 ? 18.230 12.084 0.223 1.00 51.06 106 ASP A N 1
ATOM 870 C CA . ASP A 1 106 ? 17.116 12.468 1.084 1.00 51.06 106 ASP A CA 1
ATOM 871 C C . ASP A 1 106 ? 17.654 12.727 2.487 1.00 51.06 106 ASP A C 1
ATOM 873 O O . ASP A 1 106 ? 18.103 11.817 3.178 1.00 51.06 106 ASP A O 1
ATOM 877 N N . GLU A 1 107 ? 17.652 13.991 2.901 1.00 46.03 107 GLU A N 1
ATOM 878 C CA . GLU A 1 107 ? 18.125 14.392 4.229 1.00 46.03 107 GLU A CA 1
ATOM 879 C C . GLU A 1 107 ? 17.186 13.915 5.353 1.00 46.03 107 GLU A C 1
ATOM 881 O O . GLU A 1 107 ? 17.570 13.926 6.526 1.00 46.03 107 GLU A O 1
ATOM 886 N N . SER A 1 108 ? 15.959 13.490 5.015 1.00 48.38 108 SER A N 1
ATOM 887 C CA . SER A 1 108 ? 14.942 13.084 5.991 1.00 48.38 108 SER A CA 1
ATOM 888 C C . SER A 1 108 ? 15.041 11.620 6.429 1.00 48.38 108 SER A C 1
ATOM 890 O O . SER A 1 108 ? 14.619 11.296 7.541 1.00 48.38 108 SER A O 1
ATOM 892 N N . ASP A 1 109 ? 15.688 10.772 5.629 1.00 43.81 109 ASP A N 1
ATOM 893 C CA . ASP A 1 109 ? 15.968 9.379 5.958 1.00 43.81 109 ASP A CA 1
ATOM 894 C C . ASP A 1 109 ? 17.481 9.209 6.141 1.00 43.81 109 ASP A C 1
ATOM 896 O O . ASP A 1 109 ? 18.240 9.020 5.195 1.00 43.81 109 ASP A O 1
ATOM 900 N N . LYS A 1 110 ? 17.94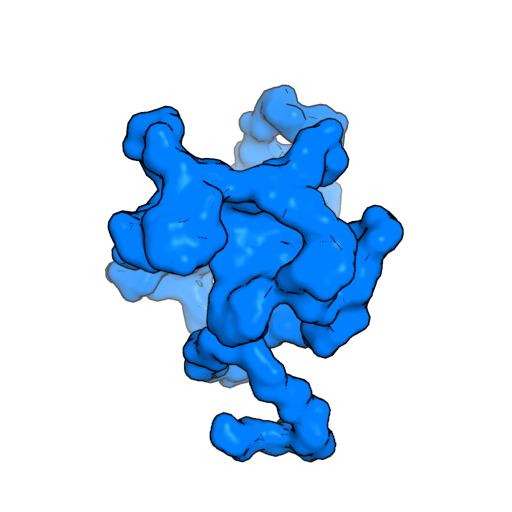8 9.222 7.398 1.00 38.94 110 LYS A N 1
ATOM 901 C CA . LYS A 1 110 ? 19.349 8.931 7.783 1.00 38.94 110 LYS A CA 1
ATOM 902 C C . LYS A 1 110 ? 19.817 7.502 7.445 1.00 38.94 110 LYS A C 1
ATOM 904 O O . LYS A 1 110 ? 20.834 7.049 7.968 1.00 38.94 110 LYS A O 1
ATOM 909 N N . CYS A 1 111 ? 19.100 6.783 6.593 1.00 38.19 111 CYS A N 1
ATOM 910 C CA . CYS A 1 111 ? 19.383 5.411 6.229 1.00 38.19 111 CYS A CA 1
ATOM 911 C C . CYS A 1 111 ? 19.371 5.280 4.704 1.00 38.19 111 CYS A C 1
ATOM 913 O O . CYS A 1 111 ? 18.326 5.094 4.095 1.00 38.19 111 CYS A O 1
ATOM 915 N N . MET A 1 112 ? 20.587 5.281 4.156 1.00 47.72 112 MET A N 1
ATOM 916 C CA . MET A 1 112 ? 20.982 4.826 2.818 1.00 47.72 112 MET A CA 1
ATOM 917 C C . MET A 1 112 ? 20.857 5.853 1.685 1.00 47.72 112 MET A C 1
ATOM 919 O O . MET A 1 112 ? 19.812 6.448 1.446 1.00 47.72 112 MET A O 1
ATOM 923 N N . ARG A 1 113 ? 21.967 6.032 0.954 1.00 54.38 113 ARG A N 1
ATOM 924 C CA . ARG A 1 113 ? 21.930 6.562 -0.413 1.00 54.38 113 ARG A CA 1
ATOM 925 C C . ARG A 1 113 ? 21.152 5.550 -1.239 1.00 54.38 113 ARG A C 1
ATOM 927 O O . ARG A 1 113 ? 21.417 4.363 -1.114 1.00 54.38 113 ARG A O 1
ATOM 934 N N . TYR A 1 114 ? 20.214 5.998 -2.047 1.00 61.00 114 TYR A N 1
ATOM 935 C CA . TYR A 1 114 ? 19.504 5.130 -2.972 1.00 61.00 114 TYR A CA 1
ATOM 936 C C . TYR A 1 114 ? 19.576 5.737 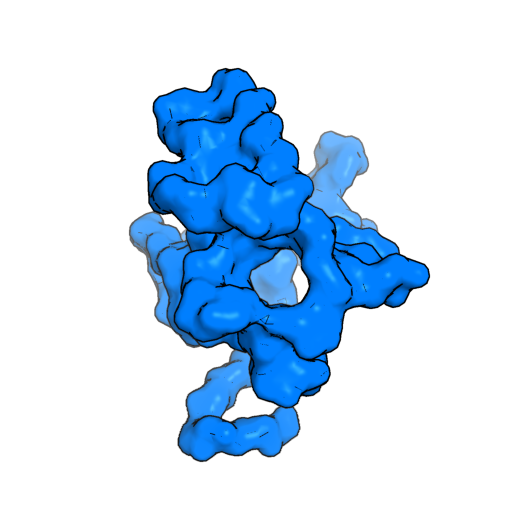-4.365 1.00 61.00 114 TYR A C 1
ATOM 938 O O . TYR A 1 114 ? 19.693 6.957 -4.536 1.00 61.00 114 TYR A O 1
ATOM 946 N N . TYR A 1 115 ? 19.534 4.867 -5.361 1.00 69.38 115 TYR A N 1
ATOM 947 C CA . TYR A 1 115 ? 19.430 5.276 -6.752 1.00 69.38 115 TYR A CA 1
ATOM 948 C C . TYR A 1 115 ? 17.951 5.351 -7.114 1.00 69.38 115 TYR A C 1
ATOM 950 O O . TYR A 1 115 ? 17.189 4.444 -6.782 1.00 69.38 115 TYR A O 1
ATOM 958 N N . GLU A 1 116 ? 17.535 6.436 -7.763 1.00 75.69 116 GLU A N 1
ATOM 959 C CA . GLU A 1 116 ? 16.141 6.651 -8.145 1.00 75.69 116 GLU A CA 1
ATOM 960 C C . GLU A 1 116 ? 15.975 6.731 -9.667 1.00 75.69 116 GLU A C 1
ATOM 962 O O . GLU A 1 116 ? 16.687 7.479 -10.344 1.00 75.69 116 GLU A O 1
ATOM 967 N N . ALA A 1 117 ? 15.024 5.973 -10.214 1.00 76.88 117 ALA A N 1
ATOM 968 C CA . ALA A 1 117 ? 14.730 5.961 -11.644 1.00 76.88 117 ALA A CA 1
ATOM 969 C C . ALA A 1 117 ? 13.225 6.001 -11.903 1.00 76.88 117 ALA A C 1
ATOM 971 O O . ALA A 1 117 ? 12.442 5.364 -11.199 1.00 76.88 117 ALA A O 1
ATOM 972 N N . TYR A 1 118 ? 12.843 6.701 -12.967 1.00 84.81 118 TYR A N 1
ATOM 973 C CA . TYR A 1 118 ? 11.582 6.441 -13.648 1.00 84.81 118 TYR A CA 1
ATOM 974 C C . TYR A 1 118 ? 11.836 5.345 -14.676 1.00 84.81 118 TYR A C 1
ATOM 976 O O . TYR A 1 118 ? 12.789 5.435 -15.449 1.00 84.81 118 TYR A O 1
ATOM 984 N N . VAL A 1 119 ? 11.020 4.300 -14.647 1.00 84.44 119 VAL A N 1
ATOM 985 C CA . VAL A 1 119 ? 11.095 3.177 -15.585 1.00 84.44 119 VAL A CA 1
ATOM 986 C C . VAL A 1 119 ? 9.744 2.991 -16.266 1.00 84.44 119 VAL A C 1
ATOM 988 O O . VAL A 1 119 ? 8.718 3.191 -15.606 1.00 84.44 119 VAL A O 1
ATOM 991 N N . PRO A 1 120 ? 9.700 2.595 -17.551 1.00 87.88 120 PRO A N 1
ATOM 992 C CA . PRO A 1 120 ? 8.445 2.245 -18.194 1.00 87.88 120 PRO A CA 1
ATOM 993 C C . PRO A 1 120 ? 7.738 1.142 -17.412 1.00 87.88 120 PRO A C 1
ATOM 995 O O . PRO A 1 120 ? 8.333 0.147 -16.998 1.00 87.88 120 PRO A O 1
ATOM 998 N N . GLU A 1 121 ? 6.438 1.296 -17.228 1.00 85.06 121 GLU A N 1
ATOM 999 C CA . GLU A 1 121 ? 5.612 0.373 -16.466 1.00 85.06 121 GLU A CA 1
ATOM 1000 C C . GLU A 1 121 ? 5.655 -1.045 -17.057 1.00 85.06 121 GLU A C 1
ATOM 1002 O O . GLU A 1 121 ? 5.612 -2.026 -16.316 1.00 85.06 121 GLU A O 1
ATOM 1007 N N . SER A 1 122 ? 5.790 -1.163 -18.383 1.00 85.81 122 SER A N 1
ATOM 1008 C CA . SER A 1 122 ? 5.935 -2.435 -19.102 1.00 85.81 122 SER A CA 1
ATOM 1009 C C . SER A 1 122 ? 7.192 -3.219 -18.723 1.00 85.81 122 SER A C 1
ATOM 1011 O O . SER A 1 122 ? 7.252 -4.417 -18.977 1.00 85.81 122 SER A O 1
ATOM 1013 N N . GLU A 1 123 ? 8.193 -2.569 -18.130 1.00 88.50 123 GLU A N 1
ATOM 1014 C CA . GLU A 1 123 ? 9.436 -3.215 -17.701 1.00 88.50 123 GLU A CA 1
ATOM 1015 C C . GLU A 1 123 ? 9.371 -3.732 -16.258 1.00 88.50 123 GLU A C 1
ATOM 1017 O O . GLU A 1 123 ? 10.241 -4.495 -15.832 1.00 88.50 123 GLU A O 1
ATOM 1022 N N . VAL A 1 124 ? 8.335 -3.347 -15.506 1.00 86.56 124 VAL A N 1
ATOM 1023 C CA . VAL A 1 124 ? 8.075 -3.847 -14.156 1.00 86.56 124 VAL A CA 1
ATOM 1024 C C . VAL A 1 124 ? 7.045 -4.967 -14.244 1.00 86.56 124 VAL A C 1
ATOM 1026 O O . VAL A 1 124 ? 5.890 -4.736 -14.621 1.00 86.56 124 VAL A O 1
ATOM 1029 N N . THR A 1 125 ? 7.459 -6.188 -13.905 1.00 89.75 125 THR A N 1
ATOM 1030 C CA . THR A 1 125 ? 6.611 -7.378 -14.074 1.00 89.75 125 THR A CA 1
ATOM 1031 C C . THR A 1 125 ? 5.568 -7.486 -12.967 1.00 89.75 125 THR A C 1
ATOM 1033 O O . THR A 1 125 ? 4.390 -7.678 -13.265 1.00 89.75 125 THR A O 1
ATOM 1036 N N . ASP A 1 126 ? 5.978 -7.240 -11.722 1.00 89.88 126 ASP A N 1
ATOM 1037 C CA . ASP A 1 126 ? 5.129 -7.322 -10.531 1.00 89.88 126 ASP A CA 1
ATOM 1038 C C . ASP A 1 126 ? 5.197 -6.034 -9.716 1.00 89.88 126 ASP A C 1
ATOM 1040 O O . ASP A 1 126 ? 6.256 -5.417 -9.612 1.00 89.88 126 ASP A O 1
ATOM 1044 N N . VAL A 1 127 ? 4.080 -5.668 -9.084 1.00 86.38 127 VAL A N 1
ATOM 1045 C CA . VAL A 1 127 ? 3.999 -4.614 -8.066 1.00 86.38 127 VAL A CA 1
ATOM 1046 C C . VAL A 1 127 ? 3.136 -5.118 -6.917 1.00 86.38 127 VAL A C 1
ATOM 1048 O O . VAL A 1 127 ? 1.986 -5.504 -7.123 1.00 86.38 127 VAL A O 1
ATOM 1051 N N . TYR A 1 128 ? 3.662 -5.092 -5.697 1.00 86.38 128 TYR A N 1
ATOM 1052 C CA . TYR A 1 128 ? 2.957 -5.560 -4.505 1.00 86.38 128 TYR A CA 1
ATOM 1053 C C . TYR A 1 128 ? 3.299 -4.730 -3.273 1.00 86.38 128 TYR A C 1
ATOM 1055 O O . TYR A 1 128 ? 4.348 -4.097 -3.185 1.00 86.38 128 TYR A O 1
ATOM 1063 N N . GLU A 1 129 ? 2.423 -4.767 -2.278 1.00 84.81 129 GLU A N 1
ATOM 1064 C CA . GLU A 1 129 ? 2.661 -4.173 -0.969 1.00 84.81 129 GLU A CA 1
ATOM 1065 C C . GLU A 1 129 ? 2.836 -5.235 0.111 1.00 84.81 129 GLU A C 1
ATOM 1067 O O . GLU A 1 129 ? 2.161 -6.267 0.121 1.00 84.81 129 GLU A O 1
ATOM 1072 N N . VAL A 1 130 ? 3.730 -4.951 1.058 1.00 83.62 130 VAL A N 1
ATOM 1073 C CA . VAL A 1 130 ? 3.931 -5.781 2.250 1.00 83.62 130 VAL A CA 1
ATOM 1074 C C . VAL A 1 130 ? 3.272 -5.115 3.449 1.00 83.62 130 VAL A C 1
ATOM 1076 O O . VAL A 1 130 ? 3.573 -3.966 3.792 1.00 83.62 130 VAL A O 1
ATOM 1079 N N . ARG A 1 131 ? 2.401 -5.866 4.122 1.00 84.88 131 ARG A N 1
ATOM 1080 C CA . ARG A 1 131 ? 1.645 -5.451 5.304 1.00 84.88 131 ARG A CA 1
ATOM 1081 C C . ARG A 1 131 ? 2.202 -6.114 6.560 1.00 84.88 131 ARG A C 1
ATOM 1083 O O . ARG A 1 131 ? 2.471 -7.313 6.592 1.00 84.88 131 ARG A O 1
ATOM 1090 N N . GLU A 1 132 ? 2.343 -5.332 7.621 1.00 86.56 132 GLU A N 1
ATOM 1091 C CA . GLU A 1 132 ? 2.759 -5.792 8.947 1.00 86.56 132 GLU A CA 1
ATOM 1092 C C . GLU A 1 132 ? 1.659 -5.511 9.971 1.00 86.56 132 GLU A C 1
ATOM 1094 O O . GLU A 1 132 ? 1.087 -4.424 9.992 1.00 86.56 132 GLU A O 1
ATOM 1099 N N . ALA A 1 133 ? 1.367 -6.489 10.828 1.00 86.75 133 ALA A N 1
ATOM 1100 C CA . ALA A 1 133 ? 0.357 -6.354 11.872 1.00 86.75 133 ALA A CA 1
ATOM 1101 C C . ALA A 1 133 ? 0.711 -5.227 12.857 1.00 86.75 133 ALA A C 1
ATOM 1103 O O . ALA A 1 133 ? 1.869 -5.063 13.249 1.00 86.75 133 ALA A O 1
ATOM 1104 N N . VAL A 1 134 ? -0.297 -4.475 13.302 1.00 84.50 134 VAL A N 1
ATOM 1105 C CA . VAL A 1 134 ? -0.126 -3.525 14.409 1.00 84.50 134 VAL A CA 1
ATOM 1106 C C . VAL A 1 134 ? -0.256 -4.288 15.722 1.00 84.50 134 VAL A C 1
ATOM 1108 O O . VAL A 1 134 ? -1.266 -4.943 15.971 1.00 84.50 134 VAL A O 1
ATOM 1111 N N . LYS A 1 135 ? 0.762 -4.199 16.582 1.00 81.69 135 LYS A N 1
ATOM 1112 C CA . LYS A 1 135 ? 0.736 -4.839 17.903 1.00 81.69 135 LYS A CA 1
ATOM 1113 C C . LYS A 1 135 ? -0.485 -4.364 18.704 1.00 81.69 135 LYS A C 1
ATOM 1115 O O . LYS A 1 135 ? -0.709 -3.163 18.806 1.00 81.69 135 LYS A O 1
ATOM 1120 N N . GLY A 1 136 ? -1.215 -5.310 19.296 1.00 80.12 136 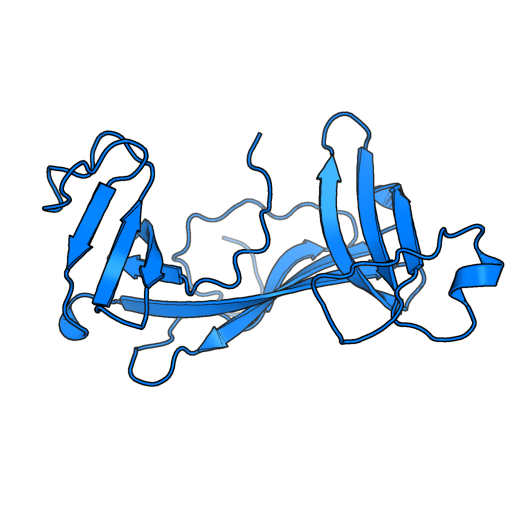GLY A N 1
ATOM 1121 C CA . GLY A 1 136 ? -2.402 -5.036 20.118 1.00 80.12 136 GLY A CA 1
ATOM 1122 C C . GLY A 1 136 ? -3.727 -5.013 19.351 1.00 80.12 136 GLY A C 1
ATOM 1123 O O . GLY A 1 136 ? -4.767 -4.905 19.979 1.00 80.12 136 GLY A O 1
ATOM 1124 N N . PHE A 1 137 ? -3.716 -5.169 18.024 1.00 83.62 137 PHE A N 1
ATOM 1125 C CA . PHE A 1 137 ? -4.932 -5.161 17.207 1.00 83.62 137 PHE A CA 1
ATOM 1126 C C . PHE A 1 137 ? -5.072 -6.439 16.366 1.00 83.62 137 PHE A C 1
ATOM 1128 O O . PHE A 1 137 ? -4.061 -7.070 16.037 1.00 83.62 137 PHE A O 1
ATOM 1135 N N . PRO A 1 138 ? -6.304 -6.818 15.973 1.00 86.44 138 PRO A N 1
ATOM 1136 C CA . PRO A 1 138 ? -6.528 -7.918 15.039 1.00 86.44 138 PRO A CA 1
ATOM 1137 C C . PRO A 1 138 ? -5.835 -7.684 13.691 1.00 86.44 138 PRO A C 1
ATOM 1139 O O . PRO A 1 138 ? -5.776 -6.558 13.202 1.00 86.44 138 PRO A O 1
ATOM 1142 N N . PHE A 1 139 ? -5.359 -8.749 13.044 1.00 88.75 139 PHE A N 1
ATOM 1143 C CA . PHE A 1 139 ? -4.818 -8.695 11.684 1.00 88.75 139 PHE A CA 1
ATOM 1144 C C . PHE A 1 139 ? -5.358 -9.863 10.856 1.00 88.75 139 PHE A C 1
ATOM 1146 O O . PHE A 1 139 ? -4.869 -10.984 10.960 1.00 88.75 139 PHE A O 1
ATOM 1153 N N . VAL A 1 140 ? -6.380 -9.586 10.044 1.00 84.88 140 VAL A N 1
ATOM 1154 C CA . VAL A 1 140 ? -7.092 -10.593 9.227 1.00 84.88 140 VAL A CA 1
ATOM 1155 C C . VAL A 1 140 ? -6.905 -10.384 7.721 1.00 84.88 140 VAL A C 1
ATOM 1157 O O . VAL A 1 140 ? -7.500 -11.086 6.912 1.00 84.88 140 VAL A O 1
ATOM 1160 N N . SER A 1 141 ? -6.089 -9.404 7.330 1.00 76.94 141 SER A N 1
ATOM 1161 C CA . SER A 1 141 ? -5.776 -9.123 5.924 1.00 76.94 141 SER A CA 1
ATOM 1162 C C . SER A 1 141 ? -4.571 -9.946 5.437 1.00 76.94 141 SER A C 1
ATOM 1164 O O . SER A 1 141 ? -3.715 -10.299 6.251 1.00 76.94 141 SER A O 1
ATOM 1166 N N . PRO A 1 142 ? -4.432 -10.202 4.121 1.00 83.94 142 PRO A N 1
ATOM 1167 C CA . PRO A 1 142 ? -3.230 -10.828 3.571 1.00 83.94 142 PRO A CA 1
ATOM 1168 C C . PRO A 1 142 ? -1.963 -10.026 3.898 1.00 83.94 142 PRO A C 1
ATOM 1170 O O . PRO A 1 142 ? -1.990 -8.796 3.920 1.00 83.94 142 PRO A O 1
ATOM 1173 N N . LYS A 1 143 ? -0.838 -10.716 4.132 1.00 84.88 143 LYS A N 1
ATOM 1174 C CA . LYS A 1 143 ? 0.472 -10.079 4.381 1.00 84.88 143 LYS A CA 1
ATOM 1175 C C . LYS A 1 143 ? 1.074 -9.435 3.134 1.00 84.88 143 LYS A C 1
ATOM 1177 O O . LYS A 1 143 ? 1.816 -8.467 3.260 1.00 84.88 143 LYS A O 1
ATOM 1182 N N . ILE A 1 144 ? 0.779 -9.982 1.961 1.00 85.81 144 ILE A N 1
ATOM 1183 C CA . ILE A 1 144 ? 1.232 -9.478 0.665 1.00 85.81 144 ILE A CA 1
ATOM 1184 C C . ILE A 1 144 ? -0.013 -9.253 -0.181 1.00 85.81 144 ILE A C 1
ATOM 1186 O O . ILE A 1 144 ? -0.881 -10.126 -0.227 1.00 85.81 144 ILE A O 1
ATOM 1190 N N . VAL A 1 145 ? -0.105 -8.089 -0.818 1.00 83.94 145 VAL A N 1
ATOM 1191 C CA . VAL A 1 145 ? -1.181 -7.769 -1.761 1.00 83.94 145 VAL A CA 1
ATOM 1192 C C . VAL A 1 145 ? -0.572 -7.285 -3.060 1.00 83.94 145 VAL A C 1
ATOM 1194 O O . VAL A 1 145 ? 0.205 -6.335 -3.063 1.00 83.94 145 VAL A O 1
ATOM 1197 N N . TYR A 1 146 ? -0.917 -7.961 -4.150 1.00 85.50 146 TYR A N 1
ATOM 1198 C CA . TYR A 1 146 ? -0.466 -7.608 -5.487 1.00 85.50 146 TYR A CA 1
ATOM 1199 C C . TYR A 1 146 ? -1.376 -6.534 -6.075 1.00 85.50 146 TYR A C 1
ATOM 1201 O O . TYR A 1 146 ? -2.599 -6.655 -6.034 1.00 85.50 146 TYR A O 1
ATOM 1209 N N . HIS A 1 147 ? -0.757 -5.507 -6.641 1.00 83.31 147 HIS A N 1
ATOM 1210 C CA . HIS A 1 147 ? -1.417 -4.470 -7.431 1.00 83.31 147 HIS A CA 1
ATOM 1211 C C . HIS A 1 147 ? -1.259 -4.757 -8.926 1.00 83.31 147 HIS A C 1
ATOM 1213 O O . HIS A 1 147 ? -2.192 -4.562 -9.696 1.00 83.31 147 HIS A O 1
ATOM 1219 N N . LYS A 1 148 ? -0.098 -5.284 -9.325 1.00 84.38 148 LYS A N 1
ATOM 1220 C CA . LYS A 1 148 ? 0.214 -5.735 -10.683 1.00 84.38 148 LYS A CA 1
ATOM 1221 C C . LYS A 1 148 ? 0.943 -7.068 -10.608 1.00 84.38 148 LYS A C 1
ATOM 1223 O O . LYS A 1 148 ? 1.793 -7.243 -9.733 1.00 84.38 148 LYS A O 1
ATOM 1228 N N . LYS A 1 149 ? 0.632 -7.983 -11.518 1.00 86.12 149 LYS A N 1
ATOM 1229 C CA . LYS A 1 149 ? 1.343 -9.252 -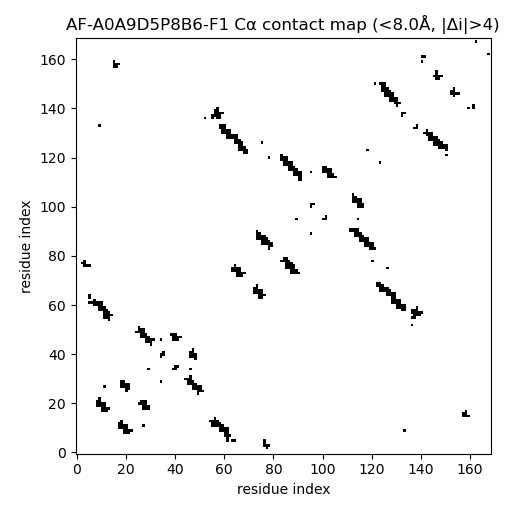11.642 1.00 86.12 149 LYS A CA 1
ATOM 1230 C C . LYS A 1 149 ? 1.479 -9.641 -13.105 1.00 86.12 149 LYS A C 1
ATOM 1232 O O . LYS A 1 149 ? 0.499 -9.550 -13.841 1.00 86.12 149 LYS A O 1
ATOM 1237 N N . ASP A 1 150 ? 2.674 -10.052 -13.512 1.00 85.69 150 ASP A N 1
ATOM 1238 C CA . ASP A 1 150 ? 2.974 -10.502 -14.876 1.00 85.69 150 ASP A CA 1
ATOM 1239 C C . ASP A 1 150 ? 2.474 -9.522 -15.964 1.00 85.69 150 ASP A C 1
ATOM 1241 O O . ASP A 1 150 ? 1.915 -9.915 -16.987 1.00 85.69 150 ASP A O 1
ATOM 1245 N N . GLY A 1 151 ? 2.627 -8.213 -15.732 1.00 79.50 151 GLY A N 1
ATOM 1246 C CA . GLY A 1 151 ? 2.186 -7.182 -16.681 1.00 79.50 151 GLY A CA 1
ATOM 1247 C C . GLY A 1 151 ? 0.709 -6.770 -16.579 1.00 79.50 151 GLY A C 1
ATOM 1248 O O . GLY A 1 151 ? 0.324 -5.785 -17.205 1.00 79.50 151 GLY A O 1
ATOM 1249 N N . VAL A 1 152 ? -0.108 -7.453 -15.772 1.00 82.19 152 VAL A N 1
ATOM 1250 C CA . VAL A 1 152 ? -1.552 -7.199 -15.645 1.00 82.19 152 VAL A CA 1
ATOM 1251 C C . VAL A 1 152 ? -1.862 -6.493 -14.326 1.00 82.19 152 VAL A C 1
ATOM 1253 O O . VAL A 1 152 ? -1.532 -6.995 -13.249 1.00 82.19 152 VAL A O 1
ATOM 1256 N N . TRP A 1 153 ? -2.517 -5.329 -14.397 1.00 81.25 153 TRP A N 1
ATOM 1257 C CA . TRP A 1 153 ? -3.066 -4.669 -13.209 1.00 81.25 153 TRP A CA 1
ATOM 1258 C C . TRP A 1 153 ? -4.243 -5.462 -12.673 1.00 81.25 153 TRP A C 1
ATOM 1260 O O . TRP A 1 153 ? -5.197 -5.769 -13.388 1.00 81.25 153 TRP A O 1
ATOM 1270 N N . LEU A 1 154 ? -4.163 -5.773 -11.391 1.00 77.50 154 LEU A N 1
ATOM 1271 C CA . LEU A 1 154 ? -5.189 -6.518 -10.699 1.00 77.50 154 LEU A CA 1
ATOM 1272 C C . LEU A 1 154 ? -6.266 -5.534 -10.234 1.00 77.50 154 LEU A C 1
ATOM 1274 O O . LEU A 1 154 ? -5.932 -4.440 -9.763 1.00 77.50 154 LEU A O 1
ATOM 1278 N N . PRO A 1 155 ? -7.556 -5.874 -10.389 1.00 60.09 155 PRO A N 1
ATOM 1279 C CA . PRO A 1 155 ? -8.631 -4.983 -9.995 1.00 60.09 155 PRO A CA 1
ATOM 1280 C C . PRO A 1 155 ? -8.507 -4.616 -8.515 1.00 60.09 155 PRO A C 1
ATOM 1282 O O . PRO A 1 155 ? -8.203 -5.443 -7.652 1.00 60.09 155 PRO A O 1
ATOM 1285 N N . TRP A 1 156 ? -8.754 -3.340 -8.227 1.00 51.47 156 TRP A N 1
ATOM 1286 C CA . TRP A 1 156 ? -8.771 -2.826 -6.866 1.00 51.47 156 TRP A CA 1
ATOM 1287 C C . TRP A 1 156 ? -9.988 -3.407 -6.145 1.00 51.47 156 TRP A C 1
ATOM 1289 O O . TRP A 1 156 ? -11.104 -2.907 -6.276 1.00 51.47 156 TRP A O 1
ATOM 1299 N N . HIS A 1 157 ? -9.793 -4.486 -5.393 1.00 48.56 157 HIS A N 1
ATOM 1300 C CA . HIS A 1 157 ? -10.823 -4.950 -4.479 1.00 48.56 157 HIS A CA 1
ATOM 1301 C C . HIS A 1 157 ? -10.847 -4.000 -3.283 1.00 48.56 157 HIS A C 1
ATOM 1303 O O . HIS A 1 157 ? -9.863 -3.892 -2.544 1.00 48.56 157 HIS A O 1
ATOM 1309 N N . GLU A 1 158 ? -11.968 -3.304 -3.085 1.00 41.00 158 GLU A N 1
ATOM 1310 C CA . GLU A 1 158 ? -12.261 -2.671 -1.804 1.00 41.00 158 GLU A CA 1
ATOM 1311 C C . GLU A 1 158 ? -12.055 -3.726 -0.707 1.00 41.00 158 GLU A C 1
ATOM 1313 O O . GLU A 1 158 ? -12.703 -4.769 -0.680 1.00 41.00 158 GLU A O 1
ATOM 1318 N N . TYR A 1 159 ? -11.038 -3.489 0.117 1.00 40.75 159 TYR A N 1
ATOM 1319 C CA . TYR A 1 159 ? -10.507 -4.354 1.162 1.00 40.75 159 TYR A CA 1
ATOM 1320 C C . TYR A 1 159 ? -11.560 -5.259 1.827 1.00 40.75 159 TYR A C 1
ATOM 1322 O O . TYR A 1 159 ? -12.284 -4.813 2.718 1.00 40.75 159 TYR A O 1
ATOM 1330 N N . GLY A 1 160 ? -11.613 -6.552 1.483 1.00 43.12 160 GLY A N 1
ATOM 1331 C CA . GLY A 1 160 ? -12.552 -7.425 2.192 1.00 43.12 160 GLY A CA 1
ATOM 1332 C C . GLY A 1 160 ? -12.617 -8.909 1.866 1.00 43.12 160 GLY A C 1
ATOM 1333 O O . GLY A 1 160 ? -12.914 -9.662 2.791 1.00 43.12 160 GLY A O 1
ATOM 1334 N N . THR A 1 161 ? -12.329 -9.369 0.650 1.00 34.22 161 THR A N 1
ATOM 1335 C CA . THR A 1 161 ? -12.580 -10.787 0.339 1.00 34.22 161 THR A CA 1
ATOM 1336 C C . THR A 1 161 ? -11.324 -11.642 0.548 1.00 34.22 161 THR A C 1
ATOM 1338 O O . THR A 1 161 ? -10.292 -11.358 -0.063 1.00 34.22 161 THR A O 1
ATOM 1341 N N . PRO A 1 162 ? -11.355 -12.675 1.412 1.00 34.44 162 PRO A N 1
ATOM 1342 C CA . PRO A 1 162 ? -10.262 -13.634 1.507 1.00 34.44 162 PRO A CA 1
ATOM 1343 C C . PRO A 1 162 ? -10.149 -14.439 0.207 1.00 34.44 162 PRO A C 1
ATOM 1345 O O . PRO A 1 162 ? -11.150 -14.909 -0.330 1.00 34.44 162 PRO A O 1
ATOM 1348 N N . MET A 1 163 ? -8.916 -14.624 -0.270 1.00 40.97 163 MET A N 1
ATOM 1349 C CA . MET A 1 163 ? -8.614 -15.580 -1.334 1.00 40.97 163 MET A CA 1
ATOM 1350 C C . MET A 1 163 ? -8.753 -16.996 -0.771 1.00 40.97 163 MET A C 1
ATOM 1352 O O . MET A 1 163 ? -8.155 -17.312 0.260 1.00 40.97 163 MET A O 1
ATOM 1356 N N . LYS A 1 164 ? -9.502 -17.853 -1.462 1.00 30.77 164 LYS A N 1
ATOM 1357 C CA . LYS A 1 164 ? -9.428 -19.302 -1.288 1.00 30.77 164 LYS A CA 1
ATOM 1358 C C . LYS A 1 164 ? -8.857 -19.877 -2.582 1.00 30.77 164 LYS A C 1
ATOM 1360 O O . LYS A 1 164 ? -9.367 -19.586 -3.653 1.00 30.77 164 LYS A O 1
ATOM 1365 N N . ASP A 1 165 ? -7.774 -20.636 -2.461 1.00 35.44 165 ASP A N 1
ATOM 1366 C CA . ASP A 1 165 ? -7.212 -21.469 -3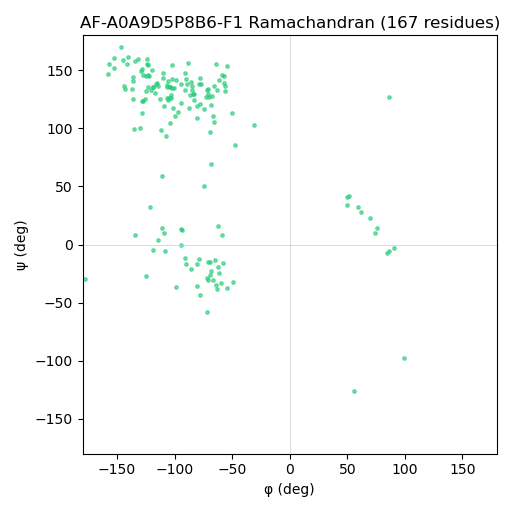.531 1.00 35.44 165 ASP A CA 1
ATOM 1367 C C . ASP A 1 165 ? -6.778 -20.743 -4.823 1.00 35.44 165 ASP A C 1
ATOM 1369 O O . ASP A 1 165 ? -6.779 -21.327 -5.898 1.00 35.44 165 ASP A O 1
ATOM 1373 N N . GLY A 1 166 ? -6.317 -19.491 -4.726 1.00 34.12 166 GLY A N 1
ATOM 1374 C CA . GLY A 1 166 ? -5.501 -18.875 -5.784 1.00 34.12 166 GLY A CA 1
ATOM 1375 C C . GLY A 1 166 ? -6.223 -18.459 -7.073 1.00 34.12 166 GLY A C 1
ATOM 1376 O O . GLY A 1 166 ? -5.537 -18.057 -8.011 1.00 34.12 166 GLY A O 1
ATOM 1377 N N . GLU A 1 167 ? -7.556 -18.483 -7.120 1.00 26.92 167 GLU A N 1
ATOM 1378 C CA . GLU A 1 167 ? -8.337 -17.981 -8.259 1.00 26.92 167 GLU A CA 1
ATOM 1379 C C . GLU A 1 167 ? -9.109 -16.692 -7.929 1.00 26.92 167 GLU A C 1
ATOM 1381 O O . GLU A 1 167 ? -9.519 -16.455 -6.789 1.00 26.92 167 GLU A O 1
ATOM 1386 N N . TRP A 1 168 ? -9.269 -15.843 -8.950 1.00 39.81 168 TRP A N 1
ATOM 1387 C CA . TRP A 1 168 ? -10.066 -14.615 -8.921 1.00 39.81 168 TRP A CA 1
ATOM 1388 C C . TRP A 1 168 ? -11.556 -14.960 -8.897 1.00 39.81 168 TRP A C 1
ATOM 1390 O O . TRP A 1 168 ? -12.005 -15.762 -9.714 1.00 39.81 168 TRP A O 1
ATOM 1400 N N . ILE A 1 169 ? -12.316 -14.321 -8.006 1.00 38.91 169 ILE A N 1
ATOM 1401 C CA . ILE A 1 169 ? -13.778 -14.223 -8.118 1.00 38.91 169 ILE A CA 1
ATOM 1402 C C . ILE A 1 169 ? -14.115 -12.788 -8.507 1.00 38.91 169 ILE A C 1
ATOM 1404 O O . ILE A 1 169 ? -13.591 -11.874 -7.826 1.00 38.91 169 ILE A O 1
#

Foldseek 3Di:
DDFQAQDQFKWFDQPLDIFGADPPQQKTKDQDPPCVVVVWDDPDRITIDRDDLVRTPAMKHWPFKWWAAPNDIWTWRGDDPVPQKTKTKAFPDPCLVVPVFDFDDDPVDPDGTITIDIDRNQRTAWIKIAIGGDPPHHHDFDRIGTQHHRSDGDDDDSPDDDDDPPDDD

pLDDT: mean 71.84, std 17.58, range [26.69, 91.44]

Mean predicted aligned error: 10.96 Å